Protein AF-A0A3C1ICK0-F1 (afdb_monomer_lite)

Radius of gyration: 15.89 Å; chains: 1; bounding box: 32×36×38 Å

Foldseek 3Di:
DDPDDDDPDDDDDPWDFAAQDVVVPPDTDTDPDFDQDCQATPNHPLGDQWDFDDPVQVVPDPGGDIDGRPPRDDDDDPVVVVVVVVVVD

Secondary structure (DSSP, 8-state):
--S-------------EE-S-TTT--PPEE-S---EETTEETT-TT-SSEEE--GGGTTTS-TT-EEE---S-----HHHHHHHHHH--

Structure (mmCIF, N/CA/C/O backbone):
data_AF-A0A3C1ICK0-F1
#
_entry.id   AF-A0A3C1ICK0-F1
#
loop_
_atom_site.group_PDB
_atom_site.id
_atom_site.type_symbol
_atom_site.label_atom_id
_atom_site.label_alt_id
_atom_site.label_comp_id
_atom_site.label_asym_id
_atom_site.label_entity_id
_atom_site.label_seq_id
_atom_site.pdbx_PDB_ins_code
_atom_site.Cartn_x
_atom_site.Cartn_y
_atom_site.Cartn_z
_atom_site.occupancy
_atom_site.B_iso_or_equiv
_atom_site.auth_seq_id
_atom_site.auth_comp_id
_atom_site.auth_asym_id
_atom_site.auth_atom_id
_atom_site.pdbx_PDB_model_num
ATOM 1 N N . MET A 1 1 ? -11.626 19.708 -14.187 1.00 71.75 1 MET A N 1
ATOM 2 C CA . MET A 1 1 ? -11.953 19.254 -12.818 1.00 71.75 1 MET A CA 1
ATOM 3 C C . MET A 1 1 ? -10.631 19.077 -12.082 1.00 71.75 1 MET A C 1
ATOM 5 O O . MET A 1 1 ? -9.770 18.414 -12.651 1.00 71.75 1 MET A O 1
ATOM 9 N N . PRO A 1 2 ? -10.385 19.737 -10.939 1.00 82.12 2 PRO A N 1
ATOM 10 C CA . PRO A 1 2 ? -9.108 19.599 -10.240 1.00 82.12 2 PRO A CA 1
ATOM 11 C C . PRO A 1 2 ? -8.932 18.163 -9.728 1.00 82.12 2 PRO A C 1
ATOM 13 O O . PRO A 1 2 ? -9.894 17.548 -9.279 1.00 82.12 2 PRO A O 1
ATOM 16 N N . ALA A 1 3 ? -7.706 17.636 -9.799 1.00 83.56 3 ALA A N 1
ATOM 17 C CA . ALA A 1 3 ? -7.390 16.275 -9.354 1.00 83.56 3 ALA A CA 1
ATOM 18 C C . ALA A 1 3 ? -7.475 16.101 -7.825 1.00 83.56 3 ALA A C 1
ATOM 20 O O . ALA A 1 3 ? -7.647 14.986 -7.345 1.00 83.56 3 ALA A O 1
ATOM 21 N N . LEU A 1 4 ? -7.366 17.199 -7.068 1.00 89.25 4 LEU A N 1
ATOM 22 C CA . LEU A 1 4 ? -7.471 17.228 -5.612 1.00 89.25 4 LEU A CA 1
ATOM 23 C C . LEU A 1 4 ? -8.499 18.287 -5.202 1.00 89.25 4 LEU A C 1
ATOM 25 O O . LEU A 1 4 ? -8.404 19.442 -5.619 1.00 89.25 4 LEU A O 1
ATOM 29 N N . ILE A 1 5 ? -9.472 17.883 -4.385 1.00 92.44 5 ILE A N 1
ATOM 30 C CA . ILE A 1 5 ? -10.517 18.747 -3.829 1.00 92.44 5 ILE A CA 1
ATOM 31 C C . ILE A 1 5 ? -10.377 18.697 -2.303 1.00 92.44 5 ILE A C 1
ATOM 33 O O . ILE A 1 5 ? -10.408 17.599 -1.744 1.00 92.44 5 ILE A O 1
ATOM 37 N N . PRO A 1 6 ? -10.212 19.839 -1.611 1.00 91.75 6 PRO A N 1
ATOM 38 C CA . PRO A 1 6 ? -10.189 19.860 -0.154 1.00 91.75 6 PRO A CA 1
ATOM 39 C C . PRO A 1 6 ? -11.475 19.266 0.428 1.00 91.75 6 PRO A C 1
ATOM 41 O O . PRO A 1 6 ? -12.575 19.611 -0.003 1.00 91.75 6 PRO A O 1
ATOM 44 N N . THR A 1 7 ? -11.341 18.397 1.427 1.00 94.12 7 THR A N 1
ATOM 45 C CA . THR A 1 7 ? -12.481 17.800 2.135 1.00 94.12 7 THR A CA 1
ATOM 46 C C . THR A 1 7 ? -12.377 18.066 3.634 1.00 94.12 7 THR A C 1
ATOM 48 O O . THR A 1 7 ? -11.325 18.465 4.132 1.00 94.12 7 THR A O 1
ATOM 51 N N . LYS A 1 8 ? -13.482 17.860 4.358 1.00 96.69 8 LYS A N 1
ATOM 52 C CA . LYS A 1 8 ? -13.522 17.910 5.830 1.00 96.69 8 LYS A CA 1
ATOM 53 C C . LYS A 1 8 ? -13.501 16.517 6.464 1.00 96.69 8 LYS A C 1
ATOM 55 O O . LYS A 1 8 ? -13.720 16.397 7.665 1.00 96.69 8 LYS A O 1
ATOM 60 N N . PHE A 1 9 ? -13.306 15.472 5.661 1.00 94.62 9 PHE A N 1
ATOM 61 C CA . PHE A 1 9 ? -13.308 14.104 6.154 1.00 94.62 9 PHE A CA 1
ATOM 62 C C . PHE A 1 9 ? -12.037 13.839 6.959 1.00 94.62 9 PHE A C 1
ATOM 64 O O . PHE A 1 9 ? -10.938 14.215 6.554 1.00 94.62 9 PHE A O 1
ATOM 71 N N . SER A 1 10 ? -12.200 13.175 8.097 1.00 95.62 10 SER A N 1
ATOM 72 C CA . SER A 1 10 ? -11.112 12.668 8.922 1.00 95.62 10 SER A CA 1
ATOM 73 C C . SER A 1 10 ? -11.363 11.195 9.219 1.00 95.62 10 SER A C 1
ATOM 75 O O . SER A 1 10 ? -12.503 10.734 9.234 1.00 95.62 10 SER A O 1
ATOM 77 N N . ALA A 1 11 ? -10.285 10.448 9.423 1.00 95.69 11 ALA A N 1
ATOM 78 C CA . ALA A 1 11 ? -10.326 9.032 9.750 1.00 95.69 11 ALA A CA 1
ATOM 79 C C . ALA A 1 11 ? -9.252 8.720 10.794 1.00 95.69 11 ALA A C 1
ATOM 81 O O . ALA A 1 11 ? -8.299 9.484 10.972 1.00 95.69 11 ALA A O 1
ATOM 82 N N . LYS A 1 12 ? -9.404 7.586 11.477 1.00 96.88 12 LYS A N 1
ATOM 83 C CA . LYS A 1 12 ? -8.424 7.068 12.431 1.00 96.88 12 LYS A CA 1
ATOM 84 C C . LYS A 1 12 ? -7.797 5.802 11.864 1.00 96.88 12 LYS A C 1
ATOM 86 O O . LYS A 1 12 ? -8.508 4.884 11.476 1.00 96.88 12 LYS A O 1
ATOM 91 N N . VAL A 1 13 ? -6.469 5.734 11.877 1.00 96.75 13 VAL A N 1
ATOM 92 C CA . VAL A 1 13 ? -5.748 4.488 11.600 1.00 96.75 13 VAL A CA 1
ATOM 93 C C . VAL A 1 13 ? -5.930 3.563 12.804 1.00 96.75 13 VAL A C 1
ATOM 95 O O . VAL A 1 13 ? -5.485 3.883 13.906 1.00 96.75 13 VAL A O 1
ATOM 98 N N . THR A 1 14 ? -6.643 2.455 12.620 1.00 97.19 14 THR A N 1
ATOM 99 C CA . THR A 1 14 ? -6.905 1.455 13.672 1.00 97.19 14 THR A CA 1
ATOM 100 C C . THR A 1 14 ? -5.882 0.325 13.673 1.00 97.19 14 THR A C 1
ATOM 102 O O . THR A 1 14 ? -5.662 -0.298 14.708 1.00 97.19 14 THR A O 1
ATOM 105 N N . TRP A 1 15 ? -5.233 0.090 12.534 1.00 97.81 15 TRP A N 1
ATOM 106 C CA . TRP A 1 15 ? -4.176 -0.892 12.359 1.00 97.81 15 TRP A CA 1
ATOM 107 C C . TRP A 1 15 ? -3.227 -0.438 11.253 1.00 97.81 15 TRP A C 1
ATOM 109 O O . TRP A 1 15 ? -3.639 0.246 10.313 1.00 97.81 15 TRP A O 1
ATOM 119 N N . LEU A 1 16 ? -1.960 -0.820 11.369 1.00 97.25 16 LEU A N 1
ATOM 120 C CA . LEU A 1 16 ? -0.935 -0.499 10.394 1.00 97.25 16 LEU A CA 1
ATOM 121 C C . LEU A 1 16 ? 0.090 -1.637 10.316 1.00 97.25 16 LEU A C 1
ATOM 123 O O . LEU A 1 16 ? 0.382 -2.305 11.308 1.00 97.25 16 LEU A O 1
ATOM 127 N N . GLY A 1 17 ? 0.623 -1.857 9.119 1.00 97.12 17 GLY A N 1
ATOM 128 C CA . GLY A 1 17 ? 1.607 -2.894 8.861 1.00 97.12 17 GLY A CA 1
ATOM 129 C C . GLY A 1 17 ? 2.250 -2.747 7.491 1.00 97.12 17 GLY A C 1
ATOM 130 O O . GLY A 1 17 ? 1.842 -1.904 6.691 1.00 97.12 17 GLY A O 1
ATOM 131 N N . LEU A 1 18 ? 3.264 -3.571 7.245 1.00 97.00 18 LEU A N 1
ATOM 132 C CA . LEU A 1 18 ? 3.994 -3.630 5.979 1.00 97.00 18 LEU A CA 1
ATOM 133 C C . LEU A 1 18 ? 4.211 -5.079 5.549 1.00 97.00 18 LEU A C 1
ATOM 135 O O . LEU A 1 18 ? 4.234 -5.983 6.386 1.00 97.00 18 LEU A O 1
ATOM 139 N N . VAL A 1 19 ? 4.380 -5.303 4.252 1.00 97.62 19 VAL A N 1
ATOM 140 C CA . VAL A 1 19 ? 4.720 -6.612 3.683 1.00 97.62 19 VAL A CA 1
ATOM 141 C C . VAL A 1 19 ? 6.226 -6.638 3.421 1.00 97.62 19 VAL A C 1
ATOM 143 O O . VAL A 1 19 ? 6.652 -6.047 2.425 1.00 97.62 19 VAL A O 1
ATOM 146 N N . PRO A 1 20 ? 7.045 -7.301 4.260 1.00 95.12 20 PRO A N 1
ATOM 147 C CA . PRO A 1 20 ? 8.501 -7.244 4.124 1.00 95.12 20 PRO A CA 1
ATOM 148 C C . PRO A 1 20 ? 8.987 -7.943 2.849 1.00 95.12 20 PRO A C 1
ATOM 150 O O . PRO A 1 20 ? 9.887 -7.448 2.174 1.00 95.12 20 PRO A O 1
ATOM 153 N N . ASP A 1 21 ? 8.353 -9.057 2.473 1.00 95.00 21 ASP A N 1
ATOM 154 C CA . ASP A 1 21 ? 8.665 -9.784 1.247 1.00 95.00 21 ASP A CA 1
ATOM 155 C C . ASP A 1 21 ? 7.423 -10.435 0.627 1.00 95.00 21 ASP A C 1
ATOM 157 O O . ASP A 1 21 ? 6.990 -11.516 1.013 1.00 95.00 21 ASP A O 1
ATOM 161 N N . ARG A 1 22 ? 6.901 -9.801 -0.425 1.00 91.06 22 ARG A N 1
ATOM 162 C CA . ARG A 1 22 ? 5.745 -10.294 -1.187 1.00 91.06 22 ARG A CA 1
ATOM 163 C C . ARG A 1 22 ? 5.983 -11.588 -1.970 1.00 91.06 22 ARG A C 1
ATOM 165 O O . ARG A 1 22 ? 5.032 -12.105 -2.555 1.00 91.06 22 ARG A O 1
ATOM 172 N N . HIS A 1 23 ? 7.227 -12.047 -2.111 1.00 90.75 23 HIS A N 1
ATOM 173 C CA . HIS A 1 23 ? 7.518 -13.308 -2.796 1.00 90.75 23 HIS A CA 1
ATOM 174 C C . HIS A 1 23 ? 7.307 -14.516 -1.881 1.00 90.75 23 HIS A C 1
ATOM 176 O O . HIS A 1 23 ? 6.982 -15.589 -2.388 1.00 90.75 23 HIS A O 1
ATOM 182 N N . SER A 1 24 ? 7.461 -14.338 -0.567 1.00 92.44 24 SER A N 1
ATOM 183 C CA . SER A 1 24 ? 7.207 -15.372 0.438 1.00 92.44 24 SER A CA 1
ATOM 184 C C . SER A 1 24 ? 5.778 -15.325 0.976 1.00 92.44 24 SER A C 1
ATOM 186 O O . SER A 1 24 ? 5.113 -16.359 0.982 1.00 92.44 24 SER A O 1
ATOM 188 N N . ASP A 1 25 ? 5.285 -14.150 1.376 1.00 92.50 25 ASP A N 1
ATOM 189 C CA . ASP A 1 25 ? 3.923 -13.971 1.888 1.00 92.50 25 ASP A CA 1
ATOM 190 C C . ASP A 1 25 ? 3.392 -12.561 1.578 1.00 92.50 25 ASP A C 1
ATOM 192 O O . ASP A 1 25 ? 4.123 -11.573 1.566 1.00 92.50 25 ASP A O 1
ATOM 196 N N . LEU A 1 26 ? 2.091 -12.456 1.318 1.00 92.56 26 LEU A N 1
ATOM 197 C CA . LEU A 1 26 ? 1.403 -11.177 1.143 1.00 92.56 26 LEU A CA 1
ATOM 198 C C . LEU A 1 26 ? 0.822 -10.640 2.455 1.00 92.56 26 LEU A C 1
ATOM 200 O O . LEU A 1 26 ? 0.367 -9.495 2.480 1.00 92.56 26 LEU A O 1
ATOM 204 N N . CYS A 1 27 ? 0.818 -11.435 3.529 1.00 94.56 27 CYS A N 1
ATOM 205 C CA . CYS A 1 27 ? 0.365 -10.993 4.840 1.00 94.56 27 CYS A CA 1
ATOM 206 C C . CYS A 1 27 ? 1.259 -9.868 5.366 1.00 94.56 27 CYS A C 1
ATOM 208 O O . CYS A 1 27 ? 2.469 -10.019 5.538 1.00 94.56 27 CYS A O 1
ATOM 210 N N . ALA A 1 28 ? 0.643 -8.723 5.643 1.00 95.88 28 ALA A N 1
ATOM 211 C CA . ALA A 1 28 ? 1.340 -7.612 6.260 1.00 95.88 28 ALA A CA 1
ATOM 212 C C . ALA A 1 28 ? 1.590 -7.899 7.749 1.00 95.88 28 ALA A C 1
ATOM 214 O O . ALA A 1 28 ? 0.709 -8.361 8.476 1.00 95.88 28 ALA A O 1
ATOM 215 N N . VAL A 1 29 ? 2.801 -7.595 8.203 1.00 96.75 29 VAL A N 1
ATOM 216 C CA . VAL A 1 29 ? 3.215 -7.716 9.602 1.00 96.75 29 VAL A CA 1
ATOM 217 C C . VAL A 1 29 ? 2.831 -6.426 10.332 1.00 96.75 29 VAL A C 1
ATOM 219 O O . VAL A 1 29 ? 3.118 -5.345 9.805 1.00 96.75 29 VAL A O 1
ATOM 222 N N . PRO A 1 30 ? 2.196 -6.500 11.519 1.00 97.69 30 PRO A N 1
ATOM 223 C CA . PRO A 1 30 ? 1.800 -5.317 12.276 1.00 97.69 30 PRO A CA 1
ATOM 224 C C . PRO A 1 30 ? 3.012 -4.465 12.655 1.00 97.69 30 PRO A C 1
ATOM 226 O O . PRO A 1 30 ? 4.065 -4.987 13.017 1.00 97.69 30 PRO A O 1
ATOM 229 N N . GLN A 1 31 ? 2.840 -3.149 12.604 1.00 97.81 31 GLN A N 1
ATOM 230 C CA . GLN A 1 31 ? 3.846 -2.164 12.992 1.00 97.81 31 GLN A CA 1
ATOM 231 C C . GLN A 1 31 ? 3.207 -1.100 13.887 1.00 97.81 31 GLN A C 1
ATOM 233 O O . GLN A 1 31 ? 2.007 -0.833 13.807 1.00 97.81 31 GLN A O 1
ATOM 238 N N . THR A 1 32 ? 4.010 -0.465 14.736 1.00 97.12 32 THR A N 1
ATOM 239 C CA . THR A 1 32 ? 3.563 0.679 15.549 1.00 97.12 32 THR A CA 1
ATOM 240 C C . THR A 1 32 ? 3.721 2.009 14.815 1.00 97.12 32 THR A C 1
ATOM 242 O O . THR A 1 32 ? 3.026 2.970 15.132 1.00 97.12 32 THR A O 1
ATOM 245 N N . GLU A 1 33 ? 4.615 2.065 13.826 1.00 96.69 33 GLU A N 1
ATOM 246 C CA . GLU A 1 33 ? 4.918 3.248 13.022 1.00 96.69 33 GLU A CA 1
ATOM 247 C C . GLU A 1 33 ? 5.396 2.859 11.613 1.00 96.69 33 GLU A C 1
ATOM 249 O O . GLU A 1 33 ? 5.902 1.758 11.406 1.00 96.69 33 GLU A O 1
ATOM 254 N N . LEU A 1 34 ? 5.244 3.768 10.640 1.00 96.50 34 LEU A N 1
ATOM 255 C CA . LEU A 1 34 ? 5.859 3.659 9.311 1.00 96.50 34 LEU A CA 1
ATOM 256 C C . LEU A 1 34 ? 6.595 4.945 8.965 1.00 96.50 34 LEU A C 1
ATOM 258 O O . LEU A 1 34 ? 6.031 6.039 9.046 1.00 96.50 34 LEU A O 1
ATOM 262 N N . MET A 1 35 ? 7.822 4.801 8.473 1.00 97.25 35 MET A N 1
ATOM 263 C CA . MET A 1 35 ? 8.560 5.900 7.863 1.00 97.25 35 MET A CA 1
ATOM 264 C C . MET A 1 35 ? 8.154 6.043 6.392 1.00 97.25 35 MET A C 1
ATOM 266 O O . MET A 1 35 ? 8.552 5.247 5.541 1.00 97.25 35 MET A O 1
ATOM 270 N N . MET A 1 36 ? 7.357 7.067 6.085 1.00 96.62 36 MET A N 1
ATOM 271 C CA . MET A 1 36 ? 6.868 7.320 4.727 1.00 96.62 36 MET A CA 1
ATOM 272 C C . MET A 1 36 ? 7.863 8.143 3.905 1.00 96.62 36 MET A C 1
ATOM 274 O O . MET A 1 36 ? 8.268 9.241 4.294 1.00 96.62 36 MET A O 1
ATOM 278 N N . ARG A 1 37 ? 8.202 7.650 2.711 1.00 96.25 37 ARG A N 1
ATOM 279 C CA . ARG A 1 37 ? 8.988 8.363 1.691 1.00 96.25 37 ARG A CA 1
ATOM 280 C C . ARG A 1 37 ? 8.171 8.543 0.410 1.00 96.25 37 ARG A C 1
ATOM 282 O O . ARG A 1 37 ? 7.149 7.893 0.215 1.00 96.25 37 ARG A O 1
ATOM 289 N N . PHE A 1 38 ? 8.671 9.342 -0.537 1.00 96.00 38 PHE A N 1
ATOM 290 C CA . PHE A 1 38 ? 8.107 9.406 -1.902 1.00 96.00 38 PHE A CA 1
ATOM 291 C C . PHE A 1 38 ? 8.179 8.069 -2.663 1.00 96.00 38 PHE A C 1
ATOM 293 O O . PHE A 1 38 ? 7.557 7.904 -3.716 1.00 96.00 38 PHE A O 1
ATOM 300 N N . SER A 1 39 ? 8.979 7.129 -2.163 1.00 96.81 39 SER A N 1
ATOM 301 C CA . SER A 1 39 ? 9.064 5.755 -2.642 1.00 96.81 39 SER A CA 1
ATOM 302 C C . SER A 1 39 ? 8.088 4.801 -1.941 1.00 96.81 39 SER A C 1
ATOM 304 O O . SER A 1 39 ? 8.024 3.657 -2.365 1.00 96.81 39 SER A O 1
ATOM 306 N N . GLY A 1 40 ? 7.330 5.230 -0.929 1.00 97.00 40 GLY A N 1
ATOM 307 C CA . GLY A 1 40 ? 6.508 4.354 -0.084 1.00 97.00 40 GLY A CA 1
ATOM 308 C C . GLY A 1 40 ? 7.075 4.164 1.330 1.00 97.00 40 GLY A C 1
ATOM 309 O O . GLY A 1 40 ? 8.037 4.853 1.690 1.00 97.00 40 GLY A O 1
ATOM 310 N N . PRO A 1 41 ? 6.472 3.274 2.141 1.00 97.25 41 PRO A N 1
ATOM 311 C CA . PRO A 1 41 ? 6.952 2.943 3.484 1.00 97.25 41 PRO A CA 1
ATOM 312 C C . PRO A 1 41 ? 8.319 2.239 3.453 1.00 97.25 41 PRO A C 1
ATOM 314 O O . PRO A 1 41 ? 8.510 1.270 2.716 1.00 97.25 41 PRO A O 1
ATOM 317 N N . GLU A 1 42 ? 9.287 2.684 4.252 1.00 96.81 42 GLU A N 1
ATOM 318 C CA . GLU A 1 42 ? 10.565 1.965 4.373 1.00 96.81 42 GLU A CA 1
ATOM 319 C C . GLU A 1 42 ? 10.347 0.516 4.847 1.00 96.81 42 GLU A C 1
ATOM 321 O O . GLU A 1 42 ? 9.539 0.257 5.734 1.00 96.81 42 GLU A O 1
ATOM 326 N N . GLY A 1 43 ? 11.052 -0.435 4.226 1.00 95.19 43 GLY A N 1
ATOM 327 C CA . GLY A 1 43 ? 10.941 -1.863 4.540 1.00 95.19 43 GLY A CA 1
ATOM 328 C C . GLY A 1 43 ? 9.777 -2.602 3.867 1.00 95.19 43 GLY A C 1
ATOM 329 O O . GLY A 1 43 ? 9.768 -3.828 3.897 1.00 95.19 43 GLY A O 1
ATOM 330 N N . ASP A 1 44 ? 8.833 -1.906 3.222 1.00 97.31 44 ASP A N 1
ATOM 331 C CA . ASP A 1 44 ? 7.766 -2.568 2.461 1.00 97.31 44 ASP A CA 1
ATOM 332 C C . ASP A 1 44 ? 8.255 -3.026 1.078 1.00 97.31 44 ASP A C 1
ATOM 334 O O . ASP A 1 44 ? 8.891 -2.281 0.329 1.00 97.31 44 ASP A O 1
ATOM 338 N N . SER A 1 45 ? 7.902 -4.247 0.694 1.00 96.69 45 SER A N 1
ATOM 339 C CA . SER A 1 45 ? 8.239 -4.843 -0.601 1.00 96.69 45 SER A CA 1
ATOM 340 C C . SER A 1 45 ? 7.621 -4.117 -1.806 1.00 96.69 45 SER A C 1
ATOM 342 O O . SER A 1 45 ? 8.086 -4.282 -2.939 1.00 96.69 45 SER A O 1
ATOM 344 N N . HIS A 1 46 ? 6.580 -3.308 -1.608 1.00 96.44 46 HIS A N 1
ATOM 345 C CA . HIS A 1 46 ? 5.955 -2.463 -2.629 1.00 96.44 46 HIS A CA 1
ATOM 346 C C . HIS A 1 46 ? 6.599 -1.084 -2.748 1.00 96.44 46 HIS A C 1
ATOM 348 O O . HIS A 1 46 ? 6.213 -0.320 -3.642 1.00 96.44 46 HIS A O 1
ATOM 354 N N . SER A 1 47 ? 7.576 -0.765 -1.900 1.00 96.94 47 SER A N 1
ATOM 355 C CA . SER A 1 47 ? 8.316 0.483 -1.995 1.00 96.94 47 SER A CA 1
ATOM 356 C C . SER A 1 47 ? 9.249 0.515 -3.201 1.00 96.94 47 SER A C 1
ATOM 358 O O . SER A 1 47 ? 9.695 -0.500 -3.730 1.00 96.94 47 SER A O 1
ATOM 360 N N . GLY A 1 48 ? 9.507 1.727 -3.674 1.00 97.62 48 GLY A N 1
ATOM 361 C CA . GLY A 1 48 ? 10.263 2.019 -4.883 1.00 97.62 48 GLY A CA 1
ATOM 362 C C . GLY A 1 48 ? 9.599 3.129 -5.687 1.00 97.62 48 GLY A C 1
ATOM 363 O O . GLY A 1 48 ? 8.373 3.229 -5.757 1.00 97.62 48 GLY A O 1
ATOM 364 N N . LEU A 1 49 ? 10.417 3.987 -6.298 1.00 98.25 49 LEU A N 1
ATOM 365 C CA . LEU A 1 49 ? 9.953 5.042 -7.207 1.00 98.25 49 L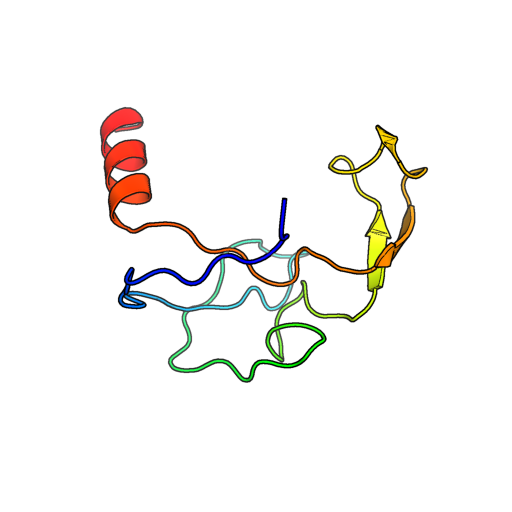EU A CA 1
ATOM 366 C C . LEU A 1 49 ? 9.371 4.458 -8.507 1.00 98.25 49 LEU A C 1
ATOM 368 O O . LEU A 1 49 ? 8.460 5.041 -9.102 1.00 98.25 49 LEU A O 1
ATOM 372 N N . THR A 1 50 ? 9.870 3.296 -8.921 1.00 98.19 50 THR A N 1
ATOM 373 C CA . THR A 1 50 ? 9.425 2.537 -10.090 1.00 98.19 50 THR A CA 1
ATOM 374 C C . THR A 1 50 ? 9.086 1.103 -9.697 1.00 98.19 50 THR A C 1
ATOM 376 O O . THR A 1 50 ? 9.393 0.646 -8.595 1.00 98.19 50 THR A O 1
ATOM 379 N N . ARG A 1 51 ? 8.373 0.404 -10.580 1.00 97.25 51 ARG A N 1
ATOM 380 C CA . ARG A 1 51 ? 8.108 -1.034 -10.478 1.00 97.25 51 ARG A CA 1
ATOM 381 C C . ARG A 1 51 ? 7.916 -1.631 -11.876 1.00 97.25 51 ARG A C 1
ATOM 383 O O . ARG A 1 51 ? 7.531 -0.888 -12.782 1.00 97.25 51 ARG A O 1
ATOM 390 N N . PRO A 1 52 ? 8.076 -2.951 -12.063 1.00 97.44 52 PRO A N 1
ATOM 391 C CA . PRO A 1 52 ? 7.628 -3.603 -13.287 1.00 97.44 52 PRO A CA 1
ATOM 392 C C . PRO A 1 52 ? 6.095 -3.554 -13.406 1.00 97.44 52 PRO A C 1
ATOM 394 O O . PRO A 1 52 ? 5.354 -3.692 -12.423 1.00 97.44 5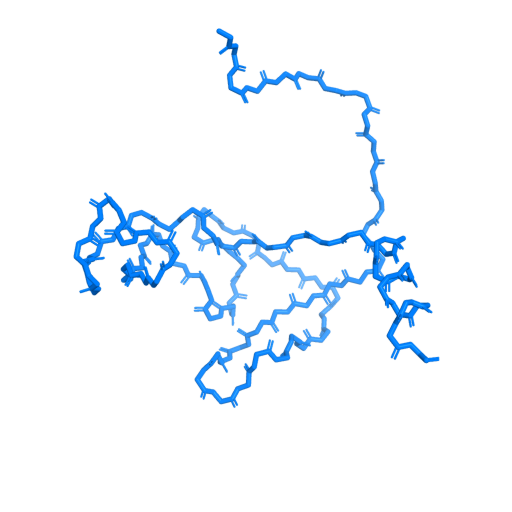2 PRO A O 1
ATOM 397 N N . SER A 1 53 ? 5.597 -3.374 -14.625 1.00 97.94 53 SER A N 1
ATOM 398 C CA . SER A 1 53 ? 4.177 -3.484 -14.950 1.00 97.94 53 SER A CA 1
ATOM 399 C C . SER A 1 53 ? 3.669 -4.915 -14.697 1.00 97.94 53 SER A C 1
ATOM 401 O O . SER A 1 53 ? 4.379 -5.909 -14.870 1.00 97.94 53 SER A O 1
ATOM 403 N N . CYS A 1 54 ? 2.407 -5.033 -14.282 1.00 95.88 54 CYS A N 1
ATOM 404 C CA . CYS A 1 54 ? 1.763 -6.310 -13.966 1.00 95.88 54 CYS A CA 1
ATOM 405 C C . CYS A 1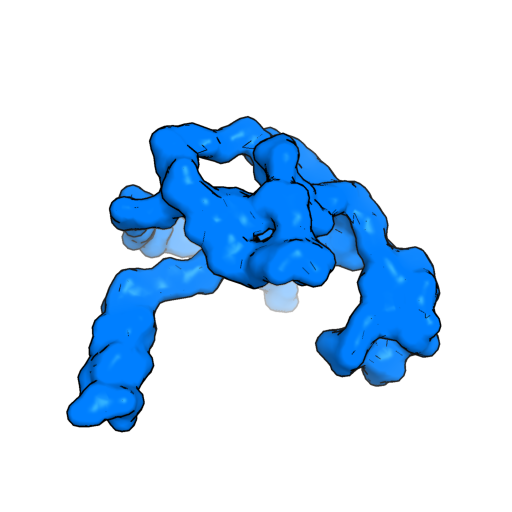 54 ? 0.375 -6.394 -14.612 1.00 95.88 54 CYS A C 1
ATOM 407 O O . CYS A 1 54 ? -0.036 -5.482 -15.328 1.00 95.88 54 CYS A O 1
ATOM 409 N N . SER A 1 55 ? -0.373 -7.469 -14.336 1.00 96.75 55 SER A N 1
ATOM 410 C CA . SER A 1 55 ? -1.729 -7.695 -14.874 1.00 96.75 55 SER A CA 1
ATOM 411 C C . SER A 1 55 ? -2.692 -6.512 -14.707 1.00 96.75 55 SER A C 1
ATOM 413 O O . SER A 1 55 ? -3.617 -6.373 -15.493 1.00 96.75 55 SER A O 1
ATOM 415 N N . ARG A 1 56 ? -2.473 -5.639 -13.719 1.00 96.44 56 ARG A N 1
ATOM 416 C CA . ARG A 1 56 ? -3.344 -4.487 -13.429 1.00 96.44 56 ARG A CA 1
ATOM 417 C C . ARG A 1 56 ? -3.243 -3.338 -14.437 1.00 96.44 56 ARG A C 1
ATOM 419 O O . ARG A 1 56 ? -4.060 -2.430 -14.376 1.00 96.44 56 ARG A O 1
ATOM 426 N N . VAL A 1 57 ? -2.221 -3.322 -15.295 1.00 97.06 57 VAL A N 1
ATOM 427 C CA . VAL A 1 57 ? -1.915 -2.185 -16.190 1.00 97.06 57 VAL A CA 1
ATOM 428 C C . VAL A 1 57 ? -1.555 -2.629 -17.613 1.00 97.06 57 VAL A C 1
ATOM 430 O O . VAL A 1 57 ? -0.915 -1.889 -18.358 1.00 97.06 57 VAL A O 1
ATOM 433 N N . THR A 1 58 ? -1.963 -3.836 -18.013 1.00 97.06 58 THR A N 1
ATOM 434 C CA . THR A 1 58 ? -1.622 -4.410 -19.327 1.00 97.06 58 THR A CA 1
ATOM 435 C C . THR A 1 58 ? -2.255 -3.676 -20.507 1.00 97.06 58 THR A C 1
ATOM 437 O O . THR A 1 58 ? -1.779 -3.826 -21.624 1.00 97.06 58 THR A O 1
ATOM 440 N N . SER A 1 59 ? -3.294 -2.865 -20.283 1.00 97.38 59 SER A N 1
ATOM 441 C CA . SER A 1 59 ? -3.866 -1.992 -21.319 1.00 97.38 59 SER A CA 1
ATOM 442 C C . SER A 1 59 ? -2.979 -0.792 -21.666 1.00 97.38 59 SER A C 1
ATOM 444 O O . SER A 1 59 ? -3.198 -0.161 -22.694 1.00 97.38 59 SER A O 1
ATOM 446 N N . GLN A 1 60 ? -2.000 -0.464 -20.817 1.00 97.44 60 GLN A N 1
ATOM 447 C CA . GLN A 1 60 ? -1.115 0.695 -20.978 1.00 97.44 60 GLN A CA 1
ATOM 448 C C . GLN A 1 60 ? 0.323 0.282 -21.307 1.00 97.44 60 GLN A C 1
ATOM 450 O O . GLN A 1 60 ? 1.012 0.990 -22.038 1.00 97.44 60 GLN A O 1
ATOM 455 N N . HIS A 1 61 ? 0.785 -0.858 -20.781 1.00 97.69 61 HIS A N 1
ATOM 456 C CA . HIS A 1 61 ? 2.172 -1.302 -20.919 1.00 97.69 61 HIS A CA 1
ATOM 457 C C . HIS A 1 61 ? 2.268 -2.826 -21.101 1.00 97.69 61 HIS A C 1
ATOM 459 O O . HIS A 1 61 ? 1.555 -3.559 -20.405 1.00 97.69 61 HIS A O 1
ATOM 465 N N . PRO A 1 62 ? 3.194 -3.333 -21.942 1.00 98.12 62 PRO A N 1
ATOM 466 C CA . PRO A 1 62 ? 3.595 -4.741 -21.912 1.00 98.12 62 PRO A CA 1
ATOM 467 C C . PRO A 1 62 ? 4.021 -5.159 -20.499 1.00 98.12 62 PRO A C 1
ATOM 469 O O . PRO A 1 62 ? 4.536 -4.335 -19.744 1.00 98.12 62 PRO A O 1
ATOM 472 N N . ARG A 1 63 ? 3.807 -6.424 -20.110 1.00 97.94 63 ARG A N 1
ATOM 473 C CA . ARG A 1 63 ? 4.188 -6.926 -18.775 1.00 97.94 63 ARG A CA 1
ATOM 474 C C . ARG A 1 63 ? 5.712 -6.849 -18.585 1.00 97.94 63 ARG A C 1
ATOM 476 O O . ARG A 1 63 ? 6.457 -7.233 -19.478 1.00 97.94 63 ARG A O 1
ATOM 483 N N . GLY A 1 64 ? 6.160 -6.404 -17.411 1.00 97.62 64 GLY A N 1
ATOM 484 C CA . GLY A 1 64 ? 7.579 -6.256 -17.070 1.00 97.62 64 GLY A CA 1
ATOM 485 C C . GLY A 1 64 ? 8.190 -4.896 -17.421 1.00 97.62 64 GLY A C 1
ATOM 486 O O . GLY A 1 64 ? 9.260 -4.585 -16.909 1.00 97.62 64 GLY A O 1
ATOM 487 N N . THR A 1 65 ? 7.518 -4.058 -18.219 1.00 98.50 65 THR A N 1
ATOM 488 C CA . THR A 1 65 ? 7.966 -2.682 -18.493 1.00 98.50 65 THR A CA 1
ATOM 489 C C . THR A 1 65 ? 8.122 -1.899 -17.190 1.00 98.50 65 THR A C 1
ATOM 491 O O . THR A 1 65 ? 7.204 -1.890 -16.367 1.00 98.50 65 THR A O 1
ATOM 494 N N . GLU A 1 66 ? 9.262 -1.233 -16.995 1.00 98.50 66 GLU A N 1
ATOM 495 C CA . GLU A 1 66 ? 9.450 -0.340 -15.852 1.00 98.50 66 GLU A CA 1
ATOM 496 C C . GLU A 1 66 ? 8.513 0.869 -15.963 1.00 98.50 66 GLU A C 1
ATOM 498 O O . GLU A 1 66 ? 8.467 1.553 -16.985 1.00 98.50 66 GLU A O 1
ATOM 503 N N . ILE A 1 67 ? 7.747 1.124 -14.904 1.00 98.38 67 ILE A N 1
ATOM 504 C CA . ILE A 1 67 ? 6.770 2.212 -14.838 1.00 98.38 67 ILE A CA 1
ATOM 505 C C . ILE A 1 67 ? 6.839 2.927 -13.493 1.00 98.38 67 ILE A C 1
ATOM 507 O O . ILE A 1 67 ? 7.305 2.372 -12.493 1.00 98.38 67 ILE A O 1
ATOM 511 N N . ARG A 1 68 ? 6.303 4.153 -13.436 1.00 97.88 68 ARG A N 1
ATOM 512 C CA . ARG A 1 68 ? 6.156 4.886 -12.174 1.00 97.88 68 ARG A CA 1
ATOM 513 C C . ARG A 1 68 ? 5.309 4.079 -11.191 1.00 97.88 68 A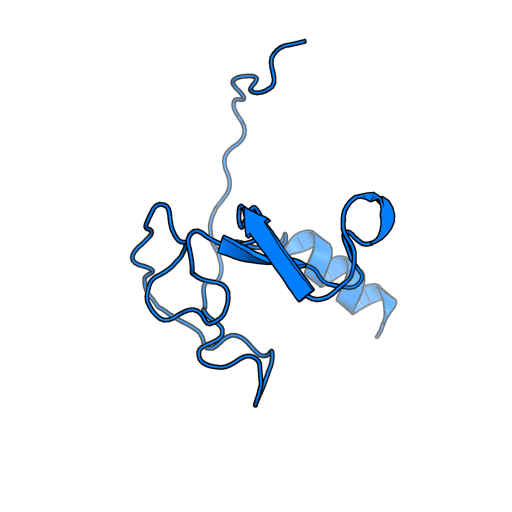RG A C 1
ATOM 515 O O . ARG A 1 68 ? 4.208 3.621 -11.514 1.00 97.88 68 ARG A O 1
ATOM 522 N N . ASN A 1 69 ? 5.796 3.942 -9.961 1.00 97.56 69 ASN A N 1
ATOM 523 C CA . ASN A 1 69 ? 5.046 3.240 -8.937 1.00 97.56 69 ASN A CA 1
ATOM 524 C C . 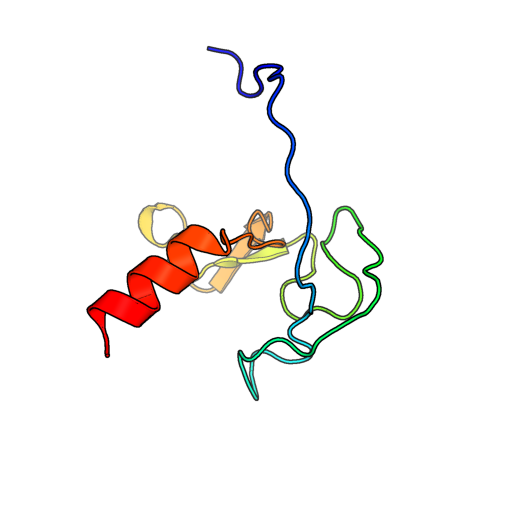ASN A 1 69 ? 3.999 4.154 -8.292 1.00 97.56 69 ASN A C 1
ATOM 526 O O . ASN A 1 69 ? 4.306 4.992 -7.454 1.00 97.56 69 ASN A O 1
ATOM 530 N N . VAL A 1 70 ? 2.743 3.958 -8.683 1.00 95.75 70 VAL A N 1
ATOM 531 C CA . VAL A 1 70 ? 1.569 4.643 -8.110 1.00 95.75 70 VAL A CA 1
ATOM 532 C C . VAL A 1 70 ? 0.783 3.768 -7.120 1.00 95.75 70 VAL A C 1
ATOM 534 O O . VAL A 1 70 ? -0.391 4.011 -6.872 1.00 95.75 70 VAL A O 1
ATOM 537 N N . ARG A 1 71 ? 1.385 2.679 -6.620 1.00 95.94 71 ARG A N 1
ATOM 538 C CA . ARG A 1 71 ? 0.724 1.667 -5.770 1.00 95.94 71 ARG A CA 1
ATOM 539 C C . ARG A 1 71 ? 1.575 1.300 -4.549 1.00 95.94 71 ARG A C 1
ATOM 541 O O . ARG A 1 71 ? 1.684 0.132 -4.205 1.00 95.94 71 ARG A O 1
ATOM 548 N N . GLN A 1 72 ? 2.210 2.303 -3.952 1.00 96.62 72 GLN A N 1
ATOM 549 C CA . GLN A 1 72 ? 3.089 2.152 -2.786 1.00 96.62 72 GLN A CA 1
ATOM 550 C C . GLN A 1 72 ? 2.314 2.003 -1.468 1.00 96.62 72 GLN A C 1
ATOM 552 O O . GLN A 1 72 ? 2.890 1.607 -0.465 1.00 96.62 72 GLN A O 1
ATOM 557 N N . LEU A 1 73 ? 1.024 2.355 -1.463 1.00 95.19 73 LEU A N 1
ATOM 558 C CA . LEU A 1 73 ? 0.164 2.315 -0.287 1.00 95.19 73 LEU A CA 1
ATOM 559 C C . LEU A 1 73 ? -1.201 1.733 -0.662 1.00 95.19 73 LEU A C 1
ATOM 561 O O . LEU A 1 73 ? -1.750 2.049 -1.722 1.00 95.19 73 LEU A O 1
ATOM 565 N N . SER A 1 74 ? -1.749 0.911 0.225 1.00 95.38 74 SER A N 1
ATOM 566 C CA . SER A 1 74 ? -3.133 0.444 0.190 1.00 95.38 74 SER A CA 1
ATOM 567 C C . SER A 1 74 ? -3.812 0.795 1.503 1.00 95.38 74 SER A C 1
ATOM 569 O O . SER A 1 74 ? -3.233 0.592 2.566 1.00 95.38 74 SER A O 1
ATOM 571 N N . ILE A 1 75 ? -5.038 1.300 1.421 1.00 95.75 75 ILE A N 1
ATOM 572 C CA . ILE A 1 75 ? -5.867 1.646 2.574 1.00 95.75 75 ILE A CA 1
ATOM 573 C C . ILE A 1 75 ? -7.192 0.916 2.397 1.00 95.75 75 ILE A C 1
ATOM 575 O O . ILE A 1 75 ? -7.747 0.912 1.298 1.00 95.75 75 ILE A O 1
ATOM 579 N N . VAL A 1 76 ? -7.670 0.296 3.469 1.00 96.62 76 VAL A N 1
ATOM 580 C CA . VAL A 1 76 ? -8.978 -0.358 3.553 1.00 96.62 76 VAL A CA 1
ATOM 581 C C . VAL A 1 76 ? -9.691 0.147 4.802 1.00 96.62 76 VAL A C 1
ATOM 583 O O . VAL A 1 76 ? -9.038 0.471 5.796 1.00 96.62 76 VAL A O 1
ATOM 586 N N . SER A 1 77 ? -11.014 0.261 4.735 1.00 97.69 77 SER A N 1
ATOM 587 C CA . SER A 1 77 ? -11.845 0.637 5.880 1.00 97.69 77 SER A CA 1
ATOM 588 C C . SER A 1 77 ? -12.059 -0.574 6.792 1.00 97.69 77 SER A C 1
ATOM 590 O O . SER A 1 77 ? -12.156 -1.709 6.324 1.00 97.69 77 SER A O 1
ATOM 592 N N . ALA A 1 78 ? -12.117 -0.340 8.104 1.00 97.69 78 ALA A N 1
ATOM 593 C CA . ALA A 1 78 ? -12.443 -1.397 9.060 1.00 97.69 78 ALA A CA 1
ATOM 594 C C . ALA A 1 78 ? -13.905 -1.851 8.905 1.00 97.69 78 ALA A C 1
ATOM 596 O O . ALA A 1 78 ? -14.210 -3.028 9.069 1.00 97.69 78 ALA A O 1
ATOM 597 N N . GLU A 1 79 ? -14.781 -0.915 8.552 1.00 97.81 79 GLU A N 1
ATOM 598 C CA . GLU A 1 79 ? -16.190 -1.125 8.253 1.00 97.81 79 GLU A CA 1
ATOM 599 C C . GLU A 1 79 ? -16.364 -2.018 7.015 1.00 97.81 79 GLU A C 1
ATOM 601 O O . GLU A 1 79 ? -17.026 -3.049 7.112 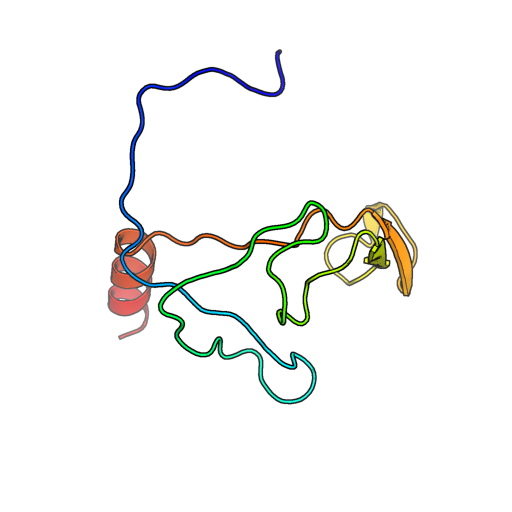1.00 97.81 79 GLU A O 1
ATOM 606 N N . ASP A 1 80 ? -15.674 -1.721 5.905 1.00 97.81 80 ASP A N 1
ATOM 607 C CA . ASP A 1 80 ? -15.693 -2.567 4.698 1.00 97.81 80 ASP A CA 1
ATOM 608 C C . ASP A 1 80 ? -15.203 -3.993 4.999 1.00 97.81 80 ASP A C 1
ATOM 610 O O . ASP A 1 80 ? -15.774 -4.979 4.533 1.00 97.81 80 ASP A O 1
ATOM 614 N N . LEU A 1 81 ? -14.136 -4.128 5.798 1.00 96.81 81 LEU A N 1
ATOM 615 C CA . LEU A 1 81 ? -13.622 -5.440 6.201 1.00 96.81 81 LEU A CA 1
ATOM 616 C C . LEU A 1 81 ? -14.637 -6.217 7.049 1.00 96.81 81 LEU A C 1
ATOM 618 O O . LEU A 1 81 ? -14.755 -7.433 6.890 1.00 96.81 81 LEU A O 1
ATOM 622 N N . GLN A 1 82 ? -15.374 -5.535 7.928 1.00 97.38 82 GLN A N 1
ATOM 623 C CA . GLN A 1 82 ? -16.435 -6.146 8.724 1.00 97.38 82 GLN A CA 1
ATOM 624 C C . GLN A 1 82 ? -17.608 -6.602 7.846 1.00 97.38 82 GLN A C 1
ATOM 626 O O . GLN A 1 82 ? -18.118 -7.705 8.047 1.00 97.38 82 GLN A O 1
ATOM 631 N N . GLU A 1 83 ? -18.013 -5.799 6.860 1.00 97.94 83 GLU A N 1
ATOM 632 C CA . GLU A 1 83 ? -19.052 -6.177 5.894 1.00 97.94 83 GLU A CA 1
ATOM 633 C C . GLU A 1 83 ? -18.641 -7.401 5.070 1.00 97.94 83 GLU A C 1
ATOM 635 O O . GLU A 1 83 ? -19.416 -8.352 4.947 1.00 97.94 83 GLU A O 1
ATOM 640 N N . ILE A 1 84 ? -17.403 -7.424 4.564 1.00 97.81 84 ILE A N 1
ATOM 641 C CA . ILE A 1 84 ? -16.860 -8.579 3.838 1.00 97.81 84 ILE A CA 1
ATOM 642 C C . ILE A 1 84 ? -16.881 -9.819 4.732 1.00 97.81 84 ILE A C 1
ATOM 644 O O . ILE A 1 84 ? -17.358 -10.862 4.292 1.00 97.81 84 ILE A O 1
ATOM 648 N N . ALA A 1 85 ? -16.411 -9.709 5.979 1.00 97.06 85 ALA A N 1
ATOM 649 C CA . ALA A 1 85 ? -16.396 -10.820 6.928 1.00 97.06 85 ALA A CA 1
ATOM 650 C C . ALA A 1 85 ? -17.804 -11.377 7.198 1.00 97.06 85 ALA A C 1
ATOM 652 O O . ALA A 1 85 ? -17.976 -12.591 7.239 1.00 97.06 85 ALA A O 1
ATOM 653 N N . ALA A 1 86 ? -18.814 -10.511 7.329 1.00 97.50 86 ALA A N 1
ATOM 654 C CA . ALA A 1 86 ? -20.205 -10.928 7.503 1.00 97.50 86 ALA A CA 1
ATOM 655 C C . ALA A 1 86 ? -20.784 -11.625 6.258 1.00 97.50 86 ALA A C 1
ATOM 657 O O . ALA A 1 86 ? -21.646 -12.489 6.390 1.00 97.50 86 ALA A O 1
ATOM 658 N N . ALA A 1 87 ? -20.321 -11.266 5.056 1.00 97.75 87 ALA A N 1
ATOM 659 C CA . ALA A 1 87 ? -20.787 -11.857 3.802 1.00 97.75 87 ALA A CA 1
ATOM 660 C C . ALA A 1 87 ? -20.151 -13.223 3.481 1.00 97.75 87 ALA A C 1
ATOM 662 O O . ALA A 1 87 ? -20.759 -14.013 2.759 1.00 97.75 87 ALA A O 1
ATOM 663 N N . ILE A 1 88 ? -18.935 -13.488 3.971 1.00 95.81 88 ILE A N 1
ATOM 664 C CA . ILE A 1 88 ? -18.182 -14.732 3.705 1.00 95.81 88 ILE A CA 1
ATOM 665 C C . ILE A 1 88 ? -18.171 -15.720 4.884 1.00 95.81 88 ILE A C 1
ATOM 667 O O . ILE A 1 88 ? -17.463 -16.725 4.799 1.00 95.81 88 ILE A O 1
ATOM 671 N N . GLY A 1 89 ? -18.879 -15.396 5.974 1.00 59.09 89 GLY A N 1
ATOM 672 C CA . GLY A 1 89 ? -19.054 -16.251 7.155 1.00 59.09 89 GLY A CA 1
ATOM 673 C C . GLY A 1 89 ? -20.125 -17.313 6.959 1.00 59.09 89 GLY A C 1
ATOM 674 O O . GLY A 1 89 ? -21.104 -17.281 7.735 1.00 59.09 89 GLY A O 1
#

pLDDT: mean 95.4, std 5.37, range [59.09, 98.5]

Sequence (89 aa):
MPALIPTKFSAKVTWLGLVPDRHSDLCAVPQTELMMRFSGPEGDSHSGLTRPSCSRVTSQHPRGTEIRNVRQLSIVSAEDLQEIAAAIG